Protein AF-A0A0B8NUE9-F1 (afdb_monomer)

Mean predicted aligned error: 8.75 Å

Secondary structure (DSSP, 8-state):
-EEEEE-HHHHHHHHHHHHHHHHHHHHH-HHHHHTT--HHHHHHHHHHHHHHHHHHHH-EEEEE--HHHHHHHHHHHHHHHHH--HHHHHHTHHHHHHHHHHHHHHHHHHHHHHHHHHHHTT--HHHHHIIIIIHHH--TTS--TTHHHHHHHHTTS-----

Structure (mmCIF, N/CA/C/O backbone):
data_AF-A0A0B8NUE9-F1
#
_entry.id   AF-A0A0B8NUE9-F1
#
loop_
_atom_site.group_PDB
_atom_site.id
_atom_site.type_symbol
_atom_site.label_atom_id
_atom_site.label_alt_id
_atom_site.label_comp_id
_atom_site.label_asym_id
_atom_site.label_entity_id
_atom_site.label_seq_id
_atom_site.pdbx_PDB_ins_code
_atom_site.Cartn_x
_atom_site.Cartn_y
_atom_site.Cartn_z
_atom_site.occupancy
_atom_site.B_iso_or_equiv
_atom_site.auth_seq_id
_atom_site.auth_comp_id
_atom_site.auth_asym_id
_atom_site.auth_atom_id
_atom_site.pdbx_PDB_model_num
ATOM 1 N N . MET A 1 1 ? -31.545 1.474 1.373 1.00 62.16 1 MET A N 1
ATOM 2 C CA . MET A 1 1 ? -30.256 2.189 1.290 1.00 62.16 1 MET A CA 1
ATOM 3 C C . MET A 1 1 ? -30.308 3.566 1.922 1.00 62.16 1 MET A C 1
ATOM 5 O O . MET A 1 1 ? -30.610 4.564 1.276 1.00 62.16 1 MET A O 1
ATOM 9 N N . GLN A 1 2 ? -30.008 3.593 3.216 1.00 75.75 2 GLN A N 1
ATOM 10 C CA . GLN A 1 2 ? -29.700 4.819 3.939 1.00 75.75 2 GLN A CA 1
ATOM 11 C C . GLN A 1 2 ? -28.181 5.017 3.878 1.00 75.75 2 GLN A C 1
ATOM 13 O O . GLN A 1 2 ? -27.429 4.144 4.318 1.00 75.75 2 GLN A O 1
ATOM 18 N N . ILE A 1 3 ? -27.746 6.128 3.284 1.00 82.56 3 ILE A N 1
ATOM 19 C CA . ILE A 1 3 ? -26.332 6.502 3.194 1.00 82.56 3 ILE A CA 1
ATOM 20 C C . ILE A 1 3 ? -26.027 7.396 4.392 1.00 82.56 3 ILE A C 1
ATOM 22 O O . ILE A 1 3 ? -26.726 8.384 4.623 1.00 82.56 3 ILE A O 1
ATOM 26 N N . ILE A 1 4 ? -25.028 7.012 5.179 1.00 88.06 4 ILE A N 1
ATOM 27 C CA . ILE A 1 4 ? -24.546 7.800 6.311 1.00 88.06 4 ILE A CA 1
ATOM 28 C C . ILE A 1 4 ? -23.134 8.255 5.970 1.00 88.06 4 ILE A C 1
ATOM 30 O O . ILE A 1 4 ? -22.213 7.439 5.888 1.00 88.06 4 ILE A O 1
ATOM 34 N N . GLU A 1 5 ? -22.985 9.561 5.782 1.00 89.50 5 GLU A N 1
ATOM 35 C CA . GLU A 1 5 ? -21.688 10.190 5.574 1.00 89.50 5 GLU A CA 1
ATOM 36 C C . GLU A 1 5 ? -20.977 10.379 6.917 1.00 8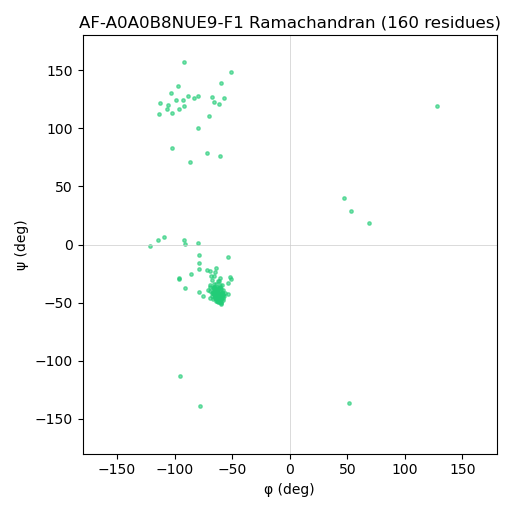9.50 5 GLU A C 1
ATOM 38 O O . GLU A 1 5 ? -21.532 10.920 7.879 1.00 89.50 5 GLU A O 1
ATOM 43 N N . ILE A 1 6 ? -19.736 9.908 6.984 1.00 89.56 6 ILE A N 1
ATOM 44 C CA . ILE A 1 6 ? -18.857 10.052 8.136 1.00 89.56 6 ILE A CA 1
ATOM 45 C C . ILE A 1 6 ? -17.858 11.164 7.836 1.00 89.56 6 ILE A C 1
ATOM 47 O O . ILE A 1 6 ? -16.980 11.024 6.980 1.00 89.56 6 ILE A O 1
ATOM 51 N N . ASP A 1 7 ? -17.981 12.252 8.596 1.00 92.06 7 ASP A N 1
ATOM 52 C CA . ASP A 1 7 ? -17.117 13.428 8.509 1.00 92.06 7 ASP A CA 1
ATOM 53 C C . ASP A 1 7 ? -15.618 13.073 8.556 1.00 92.06 7 ASP A C 1
ATOM 55 O O . ASP A 1 7 ? -15.198 12.116 9.221 1.00 92.06 7 ASP A O 1
ATOM 59 N N . GLY A 1 8 ? -14.793 13.873 7.876 1.00 89.31 8 GLY A N 1
ATOM 60 C CA . GLY A 1 8 ? -13.354 13.642 7.742 1.00 89.31 8 GLY A CA 1
ATOM 61 C C . GLY A 1 8 ? -12.606 13.586 9.074 1.00 89.31 8 GLY A C 1
ATOM 62 O O . GLY A 1 8 ? -11.686 12.778 9.224 1.00 89.31 8 GLY A O 1
ATOM 63 N N . PHE A 1 9 ? -13.013 14.367 10.078 1.00 91.06 9 PHE A N 1
ATOM 64 C CA . PHE A 1 9 ? -12.397 14.320 11.406 1.00 91.06 9 PHE A CA 1
ATOM 65 C C . PHE A 1 9 ? -12.680 12.989 12.115 1.00 91.06 9 PHE A C 1
ATOM 67 O O . PHE A 1 9 ? -11.777 12.390 12.713 1.00 91.06 9 PHE A O 1
ATOM 74 N N . ILE A 1 10 ? -13.915 12.491 12.013 1.00 92.88 10 ILE A N 1
ATOM 75 C CA . ILE A 1 10 ? -14.316 11.207 12.600 1.00 92.88 10 ILE A CA 1
ATOM 76 C C . ILE A 1 10 ? -13.635 10.061 11.850 1.00 92.88 10 ILE A C 1
ATOM 78 O O . ILE A 1 10 ? -13.050 9.184 12.485 1.00 92.88 10 ILE A O 1
ATOM 82 N N . SER A 1 11 ? -13.641 10.102 10.517 1.00 91.88 11 SER A N 1
ATOM 83 C CA . SER A 1 11 ? -12.971 9.127 9.651 1.00 91.88 11 SER A CA 1
ATOM 84 C C . SER A 1 11 ? -11.474 9.031 9.960 1.00 91.88 11 SER A C 1
ATOM 86 O O . SER A 1 11 ? -10.935 7.934 10.125 1.00 91.88 11 SER A O 1
ATOM 88 N N . PHE A 1 12 ? -10.802 10.173 10.133 1.00 92.31 12 PHE A N 1
ATOM 89 C CA . PHE A 1 12 ? -9.392 10.221 10.517 1.00 92.31 12 PHE A CA 1
ATOM 90 C C . PHE A 1 12 ? -9.143 9.645 11.913 1.00 92.31 12 PHE A C 1
ATOM 92 O O . PHE A 1 12 ? -8.239 8.828 12.107 1.00 92.31 12 PHE A O 1
ATOM 99 N N . THR A 1 13 ? -9.965 10.039 12.885 1.00 93.94 13 THR A N 1
ATOM 100 C CA . THR A 1 13 ? -9.871 9.535 14.259 1.00 93.94 13 THR A CA 1
ATOM 101 C C . THR A 1 13 ? -10.065 8.020 14.295 1.00 93.94 13 THR A C 1
ATOM 103 O O . THR A 1 13 ? -9.289 7.308 14.935 1.00 93.94 13 THR A O 1
ATOM 106 N N . LEU A 1 14 ? -11.045 7.508 13.548 1.00 93.69 14 LEU A N 1
ATOM 107 C CA . LEU A 1 14 ? -11.295 6.080 13.405 1.00 93.69 14 LEU A CA 1
ATOM 108 C C . LEU A 1 14 ? -10.089 5.368 12.780 1.00 93.69 14 LEU A C 1
ATOM 110 O O . LEU A 1 14 ? -9.663 4.337 13.297 1.00 93.69 14 LEU A O 1
ATOM 114 N N . ALA A 1 15 ? -9.489 5.931 11.727 1.00 92.75 15 ALA A N 1
ATOM 115 C CA . ALA A 1 15 ? -8.287 5.377 11.108 1.00 92.75 15 ALA A CA 1
ATOM 116 C C . ALA A 1 15 ? -7.118 5.264 12.105 1.00 92.75 15 ALA A C 1
ATOM 118 O O . ALA A 1 15 ? -6.437 4.237 12.140 1.00 92.75 15 ALA A O 1
ATOM 119 N N . ILE A 1 16 ? -6.917 6.271 12.964 1.00 94.69 16 ILE A N 1
ATOM 120 C CA . ILE A 1 16 ? -5.906 6.230 14.032 1.00 94.69 16 ILE A CA 1
ATOM 121 C C . ILE A 1 16 ? -6.229 5.130 15.051 1.00 94.69 16 ILE A C 1
ATOM 123 O O . ILE A 1 16 ? -5.348 4.351 15.418 1.00 94.69 16 ILE A O 1
ATOM 127 N N . VAL A 1 17 ? -7.480 5.028 15.504 1.00 96.38 17 VAL A N 1
ATOM 128 C CA . VAL A 1 17 ? -7.898 3.984 16.455 1.00 9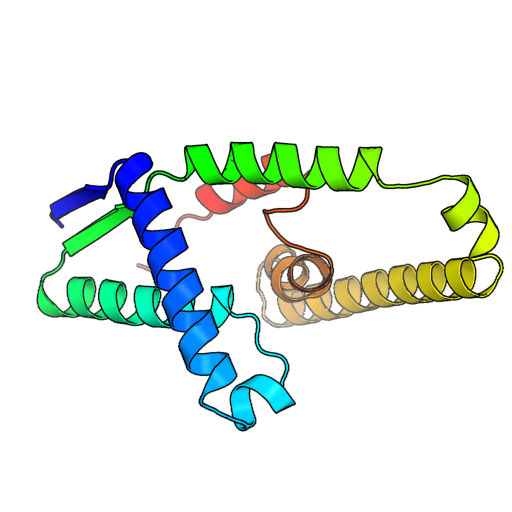6.38 17 VAL A CA 1
ATOM 129 C C . VAL A 1 17 ? -7.666 2.589 15.867 1.00 96.38 17 VAL A C 1
ATOM 131 O O . VAL A 1 17 ? -7.072 1.734 16.524 1.00 96.38 17 VAL A O 1
ATOM 134 N N . LEU A 1 18 ? -8.056 2.370 14.611 1.00 96.00 18 LEU A N 1
ATOM 135 C CA . LEU A 1 18 ? -7.846 1.108 13.898 1.00 96.00 18 LEU A CA 1
ATOM 136 C C . LEU A 1 18 ? -6.357 0.781 13.730 1.00 96.00 18 LEU A C 1
ATOM 138 O O . LEU A 1 18 ? -5.971 -0.378 13.887 1.00 96.00 18 LEU A O 1
ATOM 142 N N . LEU A 1 19 ? -5.510 1.786 13.487 1.00 95.25 19 LEU A N 1
ATOM 143 C CA . LEU A 1 19 ? -4.057 1.618 13.462 1.00 95.25 19 LEU A CA 1
ATOM 144 C C . LEU A 1 19 ? -3.525 1.113 14.812 1.00 95.25 19 LEU A C 1
ATOM 146 O O . LEU A 1 19 ? -2.720 0.181 14.847 1.00 95.25 19 LEU A O 1
ATOM 150 N N . PHE A 1 20 ? -3.983 1.687 15.929 1.00 96.69 20 PHE A N 1
ATOM 151 C CA . PHE A 1 20 ? -3.587 1.231 17.265 1.00 96.69 20 PHE A CA 1
ATOM 152 C C . PHE A 1 20 ? -4.092 -0.179 17.581 1.00 96.69 20 PHE A C 1
ATOM 154 O O . PHE A 1 20 ? -3.349 -0.968 18.168 1.00 96.69 20 PHE A O 1
ATOM 161 N N . ILE A 1 21 ? -5.308 -0.525 17.154 1.00 95.81 21 ILE A N 1
ATOM 162 C CA . ILE A 1 21 ? -5.840 -1.889 17.277 1.00 95.81 21 ILE A CA 1
ATOM 163 C C . ILE A 1 21 ? -4.965 -2.872 16.489 1.00 95.81 21 ILE A C 1
ATOM 165 O O . ILE A 1 21 ? -4.552 -3.899 17.031 1.00 95.81 21 ILE A O 1
ATOM 169 N N . GLY A 1 22 ? -4.619 -2.534 15.244 1.00 94.69 22 GLY A N 1
ATOM 170 C CA . GLY A 1 22 ? -3.709 -3.325 14.418 1.00 94.69 22 GLY A CA 1
ATOM 171 C C . GLY A 1 22 ? -2.340 -3.500 15.075 1.00 94.69 22 GLY A C 1
ATOM 172 O O . GLY A 1 22 ? -1.833 -4.616 15.160 1.00 94.69 22 GLY A O 1
ATOM 173 N N . LYS A 1 23 ? -1.784 -2.427 15.647 1.00 94.56 23 LYS A N 1
ATOM 174 C CA . LYS A 1 23 ? -0.516 -2.463 16.388 1.00 94.56 23 LYS A CA 1
ATOM 175 C C . LYS A 1 23 ? -0.577 -3.384 17.601 1.00 94.56 23 LYS A C 1
ATOM 177 O O . LYS A 1 23 ? 0.331 -4.191 17.802 1.00 94.56 23 LYS A O 1
ATOM 182 N N . PHE A 1 24 ? -1.643 -3.297 18.392 1.00 95.06 24 PHE A N 1
ATOM 183 C CA . PHE A 1 24 ? -1.841 -4.175 19.542 1.00 95.06 24 PHE A CA 1
ATOM 184 C C . PHE A 1 24 ? -1.949 -5.647 19.113 1.00 95.06 24 PHE A C 1
ATOM 186 O O . PHE A 1 24 ? -1.300 -6.514 19.702 1.00 95.06 24 PHE A O 1
ATOM 193 N N . ALA A 1 25 ? -2.698 -5.931 18.044 1.00 93.56 25 ALA A N 1
ATOM 194 C CA . ALA A 1 25 ? -2.824 -7.275 17.490 1.00 93.56 25 ALA A CA 1
ATOM 195 C C . ALA A 1 25 ? -1.471 -7.823 17.004 1.00 93.56 25 ALA A C 1
ATOM 197 O O . ALA A 1 25 ? -1.079 -8.925 17.398 1.00 93.56 25 ALA A O 1
ATOM 198 N N . THR A 1 26 ? -0.711 -7.047 16.226 1.00 93.69 26 THR A N 1
ATOM 199 C CA . THR A 1 26 ? 0.619 -7.459 15.756 1.00 93.69 26 THR A CA 1
ATOM 200 C C . THR A 1 26 ? 1.554 -7.743 16.925 1.00 93.69 26 THR A C 1
ATOM 202 O O . THR A 1 26 ? 2.241 -8.758 16.919 1.00 93.69 26 THR A O 1
ATOM 205 N N . GLN A 1 27 ? 1.548 -6.931 17.984 1.00 92.38 27 GLN A N 1
ATOM 206 C CA . GLN A 1 27 ? 2.388 -7.173 19.165 1.00 92.38 27 GLN A CA 1
ATOM 207 C C . GLN A 1 27 ? 1.979 -8.424 19.960 1.00 92.38 27 GLN A C 1
ATOM 209 O O . GLN A 1 27 ? 2.835 -9.086 20.550 1.00 92.38 27 GLN A O 1
ATOM 214 N N . ARG A 1 28 ? 0.692 -8.782 19.954 1.00 93.31 28 ARG A N 1
ATOM 215 C CA . ARG A 1 28 ? 0.161 -9.942 20.683 1.00 93.31 28 ARG A CA 1
ATOM 216 C C . ARG A 1 28 ? 0.420 -11.270 19.964 1.00 93.31 28 ARG A C 1
ATOM 218 O O . ARG A 1 28 ? 0.727 -12.263 20.627 1.00 93.31 28 ARG A O 1
ATOM 225 N N . TYR A 1 29 ? 0.275 -11.310 18.639 1.00 93.00 29 TYR A N 1
ATOM 226 C CA . TYR A 1 29 ? 0.276 -12.554 17.864 1.00 93.00 29 TYR A CA 1
ATOM 227 C C . TYR A 1 29 ? 1.573 -12.751 17.065 1.00 93.00 29 TYR A C 1
ATOM 229 O O . TYR A 1 29 ? 1.848 -12.043 16.099 1.00 93.00 29 TYR A O 1
ATOM 237 N N . LYS A 1 30 ? 2.334 -13.806 17.395 1.00 89.88 30 LYS A N 1
ATOM 238 C CA . LYS A 1 30 ? 3.598 -14.152 16.708 1.00 89.88 30 LYS A CA 1
ATOM 239 C C . LYS A 1 30 ? 3.431 -14.439 15.211 1.00 89.88 30 LYS A C 1
ATOM 241 O O . LYS A 1 30 ? 4.365 -14.224 14.448 1.00 89.88 30 LYS A O 1
ATOM 246 N N . VAL A 1 31 ? 2.259 -14.920 14.786 1.00 92.69 31 VAL A N 1
ATOM 247 C CA . VAL A 1 31 ? 1.964 -15.186 13.367 1.00 92.69 31 VAL A CA 1
ATOM 248 C C . VAL A 1 31 ? 1.970 -13.885 12.561 1.00 92.69 31 VAL A C 1
ATOM 250 O O . VAL A 1 31 ? 2.624 -13.823 11.525 1.00 92.69 31 VAL A O 1
ATOM 253 N N . LEU A 1 32 ? 1.321 -12.831 13.069 1.00 88.69 32 LEU A N 1
ATOM 254 C CA . LEU A 1 32 ? 1.252 -11.524 12.406 1.00 88.69 32 LEU A CA 1
ATOM 255 C C . LEU A 1 32 ? 2.649 -10.899 12.266 1.00 88.69 32 LEU A C 1
ATOM 257 O O . LEU A 1 32 ? 2.977 -10.355 11.215 1.00 88.69 32 LEU A O 1
ATOM 261 N N . GLN A 1 33 ? 3.498 -11.060 13.286 1.00 88.06 33 GLN A N 1
ATOM 262 C CA . GLN A 1 33 ? 4.897 -10.615 13.249 1.00 88.06 33 GLN A CA 1
ATOM 263 C C . GLN A 1 33 ? 5.730 -11.415 12.244 1.00 88.06 33 GLN A C 1
ATOM 265 O O . GLN A 1 33 ? 6.493 -10.832 11.477 1.00 88.06 33 GLN A O 1
ATOM 270 N N . LYS A 1 34 ? 5.568 -12.746 12.221 1.00 91.12 34 LYS A N 1
ATOM 271 C CA . LYS A 1 34 ? 6.320 -13.647 11.335 1.00 91.12 34 LYS A CA 1
ATOM 272 C C . LYS A 1 34 ? 6.088 -13.335 9.855 1.00 91.12 34 LYS A C 1
ATOM 274 O O . LYS A 1 34 ? 7.026 -13.436 9.074 1.00 91.12 34 LYS A O 1
ATOM 279 N N . TYR A 1 35 ? 4.860 -12.970 9.485 1.00 92.12 35 TYR A N 1
ATOM 280 C CA . TYR A 1 35 ? 4.505 -12.576 8.117 1.00 92.12 35 TYR A CA 1
ATOM 281 C C . TYR A 1 35 ? 4.620 -11.065 7.866 1.00 92.12 35 TYR A C 1
ATOM 283 O O . TYR A 1 35 ? 4.267 -10.614 6.782 1.00 92.12 35 TYR A O 1
ATOM 291 N N . SER A 1 36 ? 5.097 -10.292 8.851 1.00 87.94 36 SER A N 1
ATOM 292 C CA . SER A 1 36 ? 5.250 -8.832 8.778 1.00 87.94 36 SER A CA 1
ATOM 293 C C . SER A 1 36 ? 4.007 -8.126 8.223 1.00 87.94 36 SER A C 1
ATOM 295 O O . SER A 1 36 ? 4.119 -7.201 7.420 1.00 87.94 36 SER A O 1
ATOM 297 N N . ILE A 1 37 ? 2.815 -8.585 8.632 1.00 90.56 37 ILE A N 1
ATOM 298 C CA . ILE A 1 37 ? 1.555 -7.987 8.179 1.00 90.56 37 ILE A CA 1
ATOM 299 C C . ILE A 1 37 ? 1.493 -6.557 8.733 1.00 90.56 37 ILE A C 1
ATOM 301 O O . ILE A 1 37 ? 1.557 -6.396 9.956 1.00 90.56 37 ILE A O 1
ATOM 305 N N . PRO A 1 38 ? 1.351 -5.528 7.877 1.00 89.56 38 PRO A N 1
ATOM 306 C CA . PRO A 1 38 ? 1.301 -4.148 8.338 1.00 89.56 38 PRO A CA 1
ATOM 307 C C . PRO A 1 38 ? 0.127 -3.915 9.296 1.00 89.56 38 PRO A C 1
ATOM 309 O O . PRO A 1 38 ? -0.999 -4.352 9.043 1.00 89.56 38 PRO A O 1
ATOM 312 N N . GLU A 1 39 ? 0.362 -3.157 10.362 1.00 92.88 39 GLU A N 1
ATOM 313 C CA . GLU A 1 39 ? -0.652 -2.775 11.348 1.00 92.88 39 GLU A CA 1
ATOM 314 C C . GLU A 1 39 ? -1.897 -2.119 10.718 1.00 92.88 39 GLU A C 1
ATOM 316 O O . GLU A 1 39 ? -3.010 -2.503 11.097 1.00 92.88 39 GLU A O 1
ATOM 321 N N . PRO A 1 40 ? -1.773 -1.201 9.727 1.00 91.31 40 PRO A N 1
ATOM 322 C CA . PRO A 1 40 ? -2.938 -0.605 9.074 1.00 91.31 40 PRO A CA 1
ATOM 323 C C . PRO A 1 40 ? -3.826 -1.633 8.363 1.00 91.31 40 PRO A C 1
ATOM 325 O O . PRO A 1 40 ? -5.039 -1.450 8.306 1.00 91.31 40 PRO A O 1
ATOM 328 N N . VAL A 1 41 ? -3.248 -2.721 7.837 1.00 92.25 41 VAL A N 1
ATOM 329 C CA . VAL A 1 41 ? -3.998 -3.762 7.114 1.00 92.25 41 VAL A CA 1
ATOM 330 C C . VAL A 1 41 ? -4.887 -4.542 8.078 1.00 92.25 41 VAL A C 1
ATOM 332 O O . VAL A 1 41 ? -6.040 -4.817 7.763 1.00 92.25 41 VAL A O 1
ATOM 335 N N . ILE A 1 42 ? -4.389 -4.844 9.278 1.00 95.12 42 ILE A N 1
ATOM 336 C CA . ILE A 1 42 ? -5.157 -5.563 10.303 1.00 95.12 42 ILE A CA 1
ATOM 337 C C . ILE A 1 42 ? -6.327 -4.708 10.799 1.00 95.12 42 ILE A C 1
ATOM 339 O O . ILE A 1 42 ? -7.458 -5.190 10.871 1.0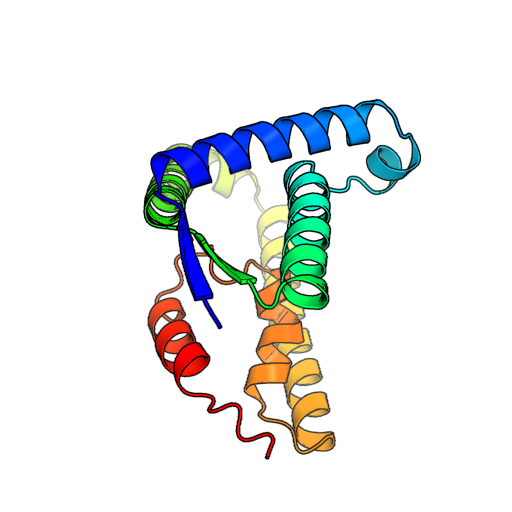0 95.12 42 ILE A O 1
ATOM 343 N N . GLY A 1 43 ? -6.072 -3.430 11.101 1.00 94.25 43 GLY A N 1
ATOM 344 C CA . GLY A 1 43 ? -7.124 -2.484 11.479 1.00 94.25 43 GLY A CA 1
ATOM 345 C C . GLY A 1 43 ? -8.150 -2.279 10.360 1.00 94.25 43 GLY A C 1
ATOM 346 O O . GLY A 1 43 ? -9.354 -2.315 10.604 1.00 94.25 43 GLY A O 1
ATOM 347 N N . GLY A 1 44 ? -7.689 -2.140 9.116 1.00 93.38 44 GLY A N 1
ATOM 348 C CA . GLY A 1 44 ? -8.555 -2.016 7.944 1.00 93.38 44 GLY A CA 1
ATOM 349 C C . GLY A 1 44 ? -9.434 -3.246 7.720 1.00 93.38 44 GLY A C 1
ATOM 350 O O . GLY A 1 44 ? -10.625 -3.103 7.462 1.00 93.38 44 GLY A O 1
ATOM 351 N N . PHE A 1 45 ? -8.888 -4.452 7.892 1.00 94.50 45 PHE A N 1
ATOM 352 C CA . PHE A 1 45 ? -9.651 -5.695 7.774 1.00 94.50 45 PHE A CA 1
ATOM 353 C C . PHE A 1 45 ? -10.745 -5.805 8.843 1.00 94.50 45 PHE A C 1
ATOM 355 O O . PHE A 1 45 ? -11.873 -6.189 8.538 1.00 94.50 45 PHE A O 1
ATOM 362 N N . LEU A 1 46 ? -10.446 -5.397 10.082 1.00 95.38 46 LEU A N 1
ATOM 363 C CA . LEU A 1 46 ? -11.449 -5.306 11.144 1.00 95.38 46 LEU A CA 1
ATOM 364 C C . LEU A 1 46 ? -12.578 -4.336 10.765 1.00 95.38 46 LEU A C 1
ATOM 366 O O . LEU A 1 46 ? -13.750 -4.683 10.896 1.00 95.38 46 LEU A O 1
ATOM 370 N N . CYS A 1 47 ? -12.233 -3.149 10.263 1.00 94.62 47 CYS A N 1
ATOM 371 C CA . CYS A 1 47 ? -13.212 -2.169 9.794 1.00 94.62 47 CYS A CA 1
ATOM 372 C C . CYS A 1 47 ? -14.075 -2.731 8.656 1.00 94.62 47 CYS A C 1
ATOM 374 O O . CYS A 1 47 ? -15.299 -2.655 8.724 1.00 94.62 47 CYS A O 1
ATOM 376 N N . ALA A 1 48 ? -13.458 -3.372 7.661 1.00 94.12 48 ALA A N 1
ATOM 377 C CA . ALA A 1 48 ? -14.159 -3.974 6.532 1.00 94.12 48 ALA A CA 1
ATOM 378 C C . ALA A 1 48 ? -15.182 -5.027 6.979 1.00 94.12 48 ALA A C 1
ATOM 380 O O . ALA A 1 48 ? -16.305 -5.024 6.482 1.00 94.12 48 ALA A O 1
ATOM 381 N N . ILE A 1 49 ? -14.836 -5.880 7.951 1.00 95.88 49 ILE A N 1
ATOM 382 C CA . ILE A 1 49 ? -15.782 -6.845 8.530 1.00 95.88 49 ILE A CA 1
ATOM 383 C C . ILE A 1 49 ? -16.959 -6.121 9.190 1.00 95.88 49 ILE A C 1
ATOM 385 O O . ILE A 1 49 ? -18.107 -6.483 8.949 1.00 95.88 49 ILE A O 1
ATOM 389 N N . VAL A 1 50 ? -16.699 -5.096 10.005 1.00 94.44 50 VAL A N 1
ATOM 390 C CA . VAL A 1 50 ? -17.761 -4.349 10.698 1.00 94.44 50 VAL A CA 1
ATOM 391 C C . VAL A 1 50 ? -18.698 -3.668 9.699 1.00 94.44 50 VAL A C 1
ATOM 393 O O . VAL A 1 50 ? -19.912 -3.827 9.805 1.00 94.44 50 VAL A O 1
ATOM 396 N N . VAL A 1 51 ? -18.153 -2.967 8.703 1.00 93.25 51 VAL A N 1
ATOM 397 C CA . VAL A 1 51 ? -18.940 -2.308 7.649 1.00 93.25 51 VAL A CA 1
ATOM 398 C C . VAL A 1 51 ? -19.736 -3.338 6.840 1.00 93.25 51 VAL A C 1
ATOM 400 O O . VAL A 1 51 ? -20.917 -3.124 6.580 1.00 93.25 51 VAL A O 1
ATOM 403 N N . ALA A 1 52 ? -19.135 -4.483 6.501 1.00 93.31 52 ALA A N 1
ATOM 404 C CA . ALA A 1 52 ? -19.817 -5.553 5.776 1.00 93.31 52 ALA A CA 1
ATOM 405 C C . ALA A 1 52 ? -20.986 -6.152 6.575 1.00 93.31 52 ALA A C 1
ATOM 407 O O . ALA A 1 52 ? -22.044 -6.410 6.005 1.00 93.31 52 ALA A O 1
ATOM 408 N N . LEU A 1 53 ? -20.831 -6.340 7.891 1.00 94.19 53 LEU A N 1
ATOM 409 C CA . LEU A 1 53 ? -21.917 -6.806 8.758 1.00 94.19 53 LEU A CA 1
ATOM 410 C C . LEU A 1 53 ? -23.035 -5.761 8.871 1.00 94.19 53 LEU A C 1
ATOM 412 O O . LEU A 1 53 ? -24.209 -6.118 8.803 1.00 94.19 53 LEU A O 1
ATOM 416 N N . LEU A 1 54 ? -22.690 -4.476 9.002 1.00 91.94 54 LEU A N 1
ATOM 417 C CA . LEU A 1 54 ? -23.678 -3.393 9.023 1.00 91.94 54 LEU A CA 1
ATOM 418 C C . LEU A 1 54 ? -24.486 -3.343 7.723 1.00 91.94 54 LEU A C 1
ATOM 420 O O . LEU A 1 54 ? -25.711 -3.231 7.770 1.00 91.94 54 LEU A O 1
ATOM 424 N N . TYR A 1 55 ? -23.820 -3.503 6.582 1.00 90.44 55 TYR A N 1
ATOM 425 C CA . TYR A 1 55 ? -24.484 -3.596 5.289 1.00 90.44 55 TYR A CA 1
ATOM 426 C C . TYR A 1 55 ? -25.395 -4.831 5.207 1.00 90.44 55 TYR A C 1
ATOM 428 O O . TYR A 1 55 ? -26.569 -4.708 4.870 1.00 90.44 55 TYR A O 1
ATOM 436 N N . ALA A 1 56 ? -24.895 -6.013 5.582 1.00 92.19 56 ALA A N 1
ATOM 437 C CA . ALA A 1 56 ? -25.636 -7.268 5.451 1.00 92.19 56 ALA A CA 1
ATOM 438 C C . ALA A 1 56 ? -26.886 -7.358 6.348 1.00 92.19 56 ALA A C 1
ATOM 440 O O . ALA A 1 56 ? -27.885 -7.941 5.931 1.00 92.19 56 ALA A O 1
ATOM 441 N N . PHE A 1 57 ? -26.841 -6.815 7.570 1.00 93.56 57 PHE A N 1
ATOM 442 C CA . PHE A 1 57 ? -27.952 -6.918 8.529 1.00 93.56 57 PHE A CA 1
ATOM 443 C C . PHE A 1 57 ? -28.886 -5.706 8.541 1.00 93.56 57 PHE A C 1
ATOM 445 O O . PHE A 1 57 ? -30.058 -5.862 8.878 1.00 93.56 57 PHE A O 1
ATOM 452 N N . PHE A 1 58 ? -28.385 -4.514 8.206 1.00 89.62 58 PHE A N 1
ATOM 453 C CA . PHE A 1 58 ? -29.137 -3.264 8.352 1.00 89.62 58 PHE A CA 1
ATOM 454 C C . PHE A 1 58 ? -29.315 -2.490 7.036 1.00 89.62 58 PHE A C 1
ATOM 456 O O . PHE A 1 58 ? -29.951 -1.438 7.056 1.00 89.62 58 PHE A O 1
ATOM 463 N N . ASP A 1 59 ? -28.775 -2.975 5.908 1.00 88.50 59 ASP A N 1
ATOM 464 C CA . ASP A 1 59 ? -28.786 -2.283 4.601 1.00 88.50 59 ASP A CA 1
ATOM 465 C C . ASP A 1 59 ? -28.228 -0.841 4.679 1.00 88.50 59 ASP A C 1
ATOM 467 O O . ASP A 1 59 ? -28.625 0.072 3.943 1.00 88.50 59 ASP A O 1
ATOM 471 N N . LEU A 1 60 ? -27.309 -0.624 5.630 1.00 88.19 60 LEU A N 1
ATOM 472 C CA . LEU A 1 60 ? -26.650 0.654 5.879 1.00 88.19 60 LEU A CA 1
ATOM 473 C C . LEU A 1 60 ? -25.397 0.770 5.017 1.00 88.19 60 LEU A C 1
ATOM 475 O O . LEU A 1 60 ? -24.523 -0.095 5.049 1.00 88.19 60 LEU A O 1
ATOM 479 N N . THR A 1 61 ? -25.294 1.874 4.282 1.00 87.69 61 THR A N 1
ATOM 480 C CA . THR A 1 61 ? -24.103 2.207 3.495 1.00 87.69 61 THR A CA 1
ATOM 481 C C . THR A 1 61 ? -23.348 3.325 4.202 1.00 87.69 61 THR A C 1
ATOM 483 O O . THR A 1 61 ? -23.905 4.396 4.439 1.00 87.69 61 THR A O 1
ATOM 486 N N . LEU A 1 62 ? -22.096 3.060 4.575 1.00 88.62 62 LEU A N 1
ATOM 487 C CA . LEU A 1 62 ? -21.217 4.042 5.205 1.00 88.62 62 LEU A CA 1
ATOM 488 C C . LEU A 1 62 ? -20.291 4.639 4.151 1.00 88.62 62 LEU A C 1
ATOM 490 O O . LEU A 1 62 ? -19.559 3.901 3.488 1.00 88.62 62 LEU A O 1
ATOM 494 N N . GLU A 1 63 ? -20.305 5.961 4.028 1.00 88.00 63 GLU A N 1
ATOM 495 C CA . GLU A 1 63 ? -19.399 6.700 3.154 1.00 88.00 63 GLU A CA 1
ATOM 496 C C . GLU A 1 63 ? -18.448 7.530 4.014 1.00 88.00 63 GLU A C 1
ATOM 498 O O . GLU A 1 63 ? -18.878 8.313 4.857 1.00 88.00 63 GLU A O 1
ATOM 503 N N . PHE A 1 64 ? -17.144 7.309 3.854 1.00 88.50 64 PHE A N 1
ATOM 504 C CA . PHE A 1 64 ? -16.114 7.966 4.656 1.00 88.50 64 PHE A CA 1
ATOM 505 C C . PHE A 1 64 ? -15.448 9.070 3.843 1.00 88.50 64 PHE A C 1
ATOM 507 O O . PHE A 1 64 ? -14.966 8.813 2.737 1.00 88.50 64 PHE A O 1
ATOM 514 N N . ASP A 1 65 ? -15.344 10.269 4.415 1.00 87.88 65 ASP A N 1
ATOM 515 C CA . ASP A 1 65 ? -14.559 11.341 3.809 1.00 87.88 65 ASP A CA 1
ATOM 516 C C . ASP A 1 65 ? -13.057 10.993 3.822 1.00 87.88 65 ASP A C 1
ATOM 518 O O . ASP A 1 65 ? -12.461 10.655 4.852 1.00 87.88 65 ASP A O 1
ATOM 522 N N . LEU A 1 66 ? -12.441 11.067 2.641 1.00 83.88 66 LEU A N 1
ATOM 523 C CA . LEU A 1 66 ? -11.048 10.695 2.386 1.00 83.88 66 LEU A CA 1
ATOM 524 C C . LEU A 1 66 ? -10.143 11.912 2.118 1.00 83.88 66 LEU A C 1
ATOM 526 O O . LEU A 1 66 ? -8.964 11.728 1.811 1.00 83.88 66 LEU A O 1
ATOM 530 N N . GLY A 1 67 ? -10.626 13.150 2.265 1.00 85.06 67 GLY A N 1
ATOM 531 C CA . GLY A 1 67 ? -9.854 14.354 1.926 1.00 85.06 67 GLY A CA 1
ATOM 532 C C . GLY A 1 67 ? -8.559 14.493 2.739 1.00 85.06 67 GLY A C 1
ATOM 533 O O . GLY A 1 67 ? -7.510 14.904 2.227 1.00 85.06 67 GLY A O 1
ATOM 534 N N . ILE A 1 68 ? -8.586 14.060 4.005 1.00 87.06 68 ILE A N 1
ATOM 535 C CA . ILE A 1 68 ? -7.401 14.047 4.872 1.00 87.06 68 ILE A CA 1
ATOM 536 C C . ILE A 1 68 ? -6.331 13.060 4.372 1.00 87.06 68 ILE A C 1
ATOM 538 O O . ILE A 1 68 ? -5.138 13.352 4.456 1.00 87.06 68 ILE A O 1
ATOM 542 N N . ARG A 1 69 ? -6.735 11.906 3.816 1.00 85.69 69 ARG A N 1
ATOM 543 C CA . ARG A 1 69 ? -5.822 10.876 3.295 1.00 85.69 69 ARG A CA 1
ATOM 544 C C . ARG A 1 69 ? -5.003 11.444 2.144 1.00 85.69 69 ARG A C 1
ATOM 546 O O . ARG A 1 69 ? -3.793 11.236 2.118 1.00 85.69 69 ARG A O 1
ATOM 553 N N . ASP A 1 70 ? -5.640 12.168 1.230 1.00 84.25 70 ASP A N 1
ATOM 554 C CA . ASP A 1 70 ? -4.964 12.756 0.071 1.00 84.25 70 ASP A CA 1
ATOM 555 C C . ASP A 1 70 ? -3.928 13.803 0.502 1.00 84.25 70 ASP A C 1
ATOM 557 O O . ASP A 1 70 ? -2.802 13.826 -0.002 1.00 84.25 70 ASP A O 1
ATOM 561 N N . THR A 1 71 ? -4.264 14.604 1.515 1.00 88.56 71 THR A N 1
ATOM 562 C CA . THR A 1 71 ? -3.336 15.573 2.113 1.00 88.56 71 THR A CA 1
ATOM 563 C C . THR A 1 71 ? -2.153 14.876 2.799 1.00 88.56 71 THR A C 1
ATOM 565 O O . THR A 1 71 ? -1.001 15.274 2.623 1.00 88.56 71 THR A O 1
ATOM 568 N N . LEU A 1 72 ? -2.406 13.797 3.547 1.00 88.75 72 LEU A N 1
ATOM 569 C CA . LEU A 1 72 ? -1.357 13.009 4.200 1.00 88.75 72 LEU A CA 1
ATOM 570 C C . LEU A 1 72 ? -0.450 12.297 3.195 1.00 88.75 72 LEU A C 1
ATOM 572 O O . LEU A 1 72 ? 0.758 12.244 3.412 1.00 88.75 72 LEU A O 1
ATOM 576 N N . LEU A 1 73 ? -1.000 11.794 2.088 1.00 86.44 73 LEU A N 1
ATOM 577 C CA . LEU A 1 73 ? -0.209 11.232 0.994 1.00 86.44 73 LEU A CA 1
ATOM 578 C C . LEU A 1 73 ? 0.696 12.300 0.379 1.00 86.44 73 LEU A C 1
ATOM 580 O O . LEU A 1 73 ? 1.885 12.046 0.193 1.00 86.44 73 LEU A O 1
ATOM 584 N N . LEU A 1 74 ? 0.181 13.509 0.134 1.00 87.94 74 LEU A N 1
ATOM 585 C CA . LEU A 1 74 ? 0.999 14.615 -0.359 1.00 87.94 74 LEU A CA 1
ATOM 586 C C . LEU A 1 74 ? 2.168 14.920 0.592 1.00 87.94 74 LEU A C 1
ATOM 588 O O . LEU A 1 74 ? 3.310 15.002 0.137 1.00 87.94 74 LEU A O 1
ATOM 592 N N . TYR A 1 75 ? 1.913 15.020 1.901 1.00 91.12 75 TYR A N 1
ATOM 593 C CA . TYR A 1 75 ? 2.974 15.215 2.894 1.00 91.12 75 TYR A CA 1
ATOM 594 C C . TYR A 1 75 ? 3.952 14.040 2.964 1.00 91.12 75 TYR A C 1
ATOM 596 O O . TYR A 1 75 ? 5.155 14.258 3.090 1.00 91.12 75 TYR A O 1
ATOM 604 N N . PHE A 1 76 ? 3.468 12.806 2.846 1.00 86.62 76 PHE A N 1
ATOM 605 C CA . PHE A 1 76 ? 4.298 11.606 2.834 1.00 86.62 76 PHE A CA 1
ATOM 606 C C . PHE A 1 76 ? 5.262 11.596 1.642 1.00 86.62 76 PHE A C 1
ATOM 608 O O . PHE A 1 76 ? 6.468 11.434 1.835 1.00 86.62 76 PHE A O 1
ATOM 615 N N . PHE A 1 77 ? 4.775 11.841 0.421 1.00 84.56 77 PHE A N 1
ATOM 616 C CA . PHE A 1 77 ? 5.641 11.893 -0.761 1.00 84.56 77 PHE A CA 1
ATOM 617 C C . PHE A 1 77 ? 6.560 13.109 -0.761 1.00 84.56 77 PHE A C 1
ATOM 619 O O . PHE A 1 77 ? 7.719 12.979 -1.155 1.00 84.56 77 PHE A O 1
ATOM 626 N N . ALA A 1 78 ? 6.091 14.262 -0.277 1.00 90.12 78 ALA A N 1
ATOM 627 C CA . ALA A 1 78 ? 6.952 15.420 -0.067 1.00 90.12 78 ALA A CA 1
ATOM 628 C C . ALA A 1 78 ? 8.071 15.098 0.938 1.00 90.12 78 ALA A C 1
ATOM 630 O O . ALA A 1 78 ? 9.231 15.409 0.683 1.00 90.12 78 ALA A O 1
ATOM 631 N N . GLY A 1 79 ? 7.752 14.410 2.037 1.00 91.00 79 GLY A N 1
ATOM 632 C CA . GLY A 1 79 ? 8.710 13.971 3.049 1.00 91.00 79 GLY A CA 1
ATOM 633 C C . GLY A 1 79 ? 9.733 12.969 2.514 1.00 91.00 79 GLY A C 1
ATOM 634 O O . GLY A 1 79 ? 10.927 13.150 2.749 1.00 91.00 79 GLY A O 1
ATOM 635 N N . ILE A 1 80 ? 9.301 11.957 1.749 1.00 87.06 80 ILE A N 1
ATOM 636 C CA . ILE A 1 80 ? 10.208 11.025 1.055 1.00 87.06 80 ILE A CA 1
ATOM 637 C C . ILE A 1 80 ? 11.103 11.785 0.077 1.00 87.06 80 ILE A C 1
ATOM 639 O O . ILE A 1 80 ? 12.309 11.558 0.066 1.00 87.06 80 ILE A O 1
ATOM 643 N N . GLY A 1 81 ? 10.534 12.701 -0.712 1.00 87.25 81 GLY A N 1
ATOM 644 C CA . GLY A 1 81 ? 11.273 13.503 -1.684 1.00 87.25 81 GLY A CA 1
ATOM 645 C C . GLY A 1 81 ? 12.322 14.407 -1.036 1.00 87.25 81 GLY A C 1
ATOM 646 O O . GLY A 1 81 ? 13.456 14.449 -1.498 1.00 87.25 81 GLY A O 1
ATOM 647 N N . LEU A 1 82 ? 11.977 15.076 0.067 1.00 89.69 82 LEU A N 1
ATOM 648 C CA . LEU A 1 82 ? 12.902 15.912 0.841 1.00 89.69 82 LEU A CA 1
ATOM 649 C C . LEU A 1 82 ? 13.966 15.083 1.572 1.00 89.69 82 LEU A C 1
ATOM 651 O O . LEU A 1 82 ? 15.106 15.521 1.705 1.00 89.69 82 LEU A O 1
ATOM 655 N N . SER A 1 83 ? 13.603 13.884 2.035 1.00 86.00 83 SER A N 1
ATOM 656 C CA . SER A 1 83 ? 14.526 12.955 2.699 1.00 86.00 83 SER A CA 1
ATOM 657 C C . SER A 1 83 ? 15.418 12.198 1.705 1.00 86.00 83 SER A C 1
ATOM 659 O O . SER A 1 83 ? 16.429 11.614 2.103 1.00 86.00 83 SER A O 1
ATOM 661 N N . ALA A 1 84 ? 15.075 12.196 0.413 1.00 84.50 84 ALA A N 1
ATOM 662 C CA . ALA A 1 84 ? 15.859 11.556 -0.630 1.00 84.50 84 ALA A CA 1
ATOM 663 C C . ALA A 1 84 ? 17.157 12.335 -0.866 1.00 84.50 84 ALA A C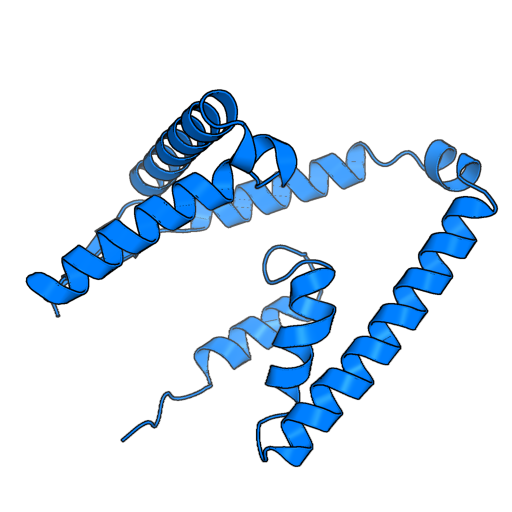 1
ATOM 665 O O . ALA A 1 84 ? 17.180 13.438 -1.409 1.00 84.50 84 ALA A O 1
ATOM 666 N N . ASN A 1 85 ? 18.277 11.731 -0.479 1.00 86.25 85 ASN A N 1
ATOM 667 C CA . ASN A 1 85 ? 19.591 12.313 -0.693 1.00 86.25 85 ASN A CA 1
ATOM 668 C C . ASN A 1 85 ? 20.217 11.751 -1.977 1.00 86.25 85 ASN A C 1
ATOM 670 O O . ASN A 1 85 ? 20.547 10.564 -2.047 1.00 86.25 85 ASN A O 1
ATOM 674 N N . PHE A 1 86 ? 20.451 12.614 -2.971 1.00 85.00 86 PHE A N 1
ATOM 675 C CA . PHE A 1 86 ? 21.138 12.249 -4.219 1.00 85.00 86 PHE A CA 1
ATOM 676 C C . PHE A 1 86 ? 22.499 11.585 -3.979 1.00 85.00 86 PHE A C 1
ATOM 678 O O . PHE A 1 86 ? 22.882 10.673 -4.710 1.00 85.00 86 PHE A O 1
ATOM 685 N N . LYS A 1 87 ? 23.214 11.981 -2.922 1.00 86.38 87 LYS A N 1
ATOM 686 C CA . LYS A 1 87 ? 24.485 11.362 -2.540 1.00 86.38 87 LYS A CA 1
ATOM 687 C C . LYS A 1 87 ? 24.295 9.907 -2.111 1.00 86.38 87 LYS A C 1
ATOM 689 O O . LYS A 1 87 ? 25.084 9.056 -2.511 1.00 86.38 87 LYS A O 1
ATOM 694 N N . THR A 1 88 ? 23.234 9.610 -1.357 1.00 84.12 88 THR A N 1
ATOM 695 C CA . THR A 1 88 ? 22.879 8.238 -0.962 1.00 84.12 88 THR A CA 1
ATOM 696 C C . THR A 1 88 ? 22.468 7.408 -2.177 1.00 84.12 88 THR A C 1
ATOM 698 O O . THR A 1 88 ? 22.912 6.269 -2.313 1.00 84.12 88 THR A O 1
ATOM 701 N N . LEU A 1 89 ? 21.710 7.995 -3.109 1.00 84.94 89 LEU A N 1
ATOM 702 C CA . LEU A 1 89 ? 21.313 7.336 -4.355 1.00 84.94 89 LEU A CA 1
ATOM 703 C C . LEU A 1 89 ? 22.534 6.926 -5.194 1.00 84.94 89 LEU A C 1
ATOM 705 O O . LEU A 1 89 ? 22.664 5.768 -5.582 1.00 84.94 89 LEU A O 1
ATOM 709 N N . ILE A 1 90 ? 23.474 7.851 -5.400 1.00 86.00 90 ILE A N 1
ATOM 710 C CA . ILE A 1 90 ? 24.712 7.580 -6.143 1.00 86.00 90 ILE A CA 1
ATOM 711 C C . ILE A 1 90 ? 25.598 6.578 -5.384 1.00 86.00 90 ILE A C 1
ATOM 713 O O . ILE A 1 90 ? 26.187 5.692 -6.004 1.00 86.00 90 ILE A O 1
ATOM 717 N N . SER A 1 91 ? 25.652 6.652 -4.048 1.00 87.38 91 SER A N 1
ATOM 718 C CA . SER A 1 91 ? 26.405 5.692 -3.225 1.00 87.38 91 SER A CA 1
ATOM 719 C C . SER A 1 91 ? 25.855 4.262 -3.293 1.00 87.38 91 SER A C 1
ATOM 721 O O . SER A 1 91 ? 26.610 3.313 -3.098 1.00 87.38 91 SER A O 1
ATOM 723 N N . GLY A 1 92 ? 24.570 4.098 -3.637 1.00 85.75 92 GLY A N 1
ATOM 724 C CA . GLY A 1 92 ? 23.951 2.797 -3.895 1.00 85.75 92 GLY A CA 1
ATOM 725 C C . GLY A 1 92 ? 24.551 2.064 -5.102 1.00 85.75 92 GLY A C 1
ATOM 726 O O . GLY A 1 92 ? 24.438 0.841 -5.188 1.00 85.75 92 GLY A O 1
ATOM 727 N N . GLY A 1 93 ? 25.225 2.790 -6.004 1.00 89.44 93 GLY A N 1
ATOM 728 C CA . GLY A 1 93 ? 26.125 2.251 -7.023 1.00 89.44 93 GLY A CA 1
ATOM 729 C C . GLY A 1 93 ? 25.538 1.123 -7.880 1.00 89.44 93 GLY A C 1
ATOM 730 O O . GLY A 1 93 ? 24.400 1.179 -8.345 1.00 89.44 93 GLY A O 1
ATOM 731 N N . LYS A 1 94 ? 26.348 0.079 -8.109 1.00 91.94 94 LYS A N 1
ATOM 732 C CA . LYS A 1 94 ? 25.971 -1.078 -8.940 1.00 91.94 94 LYS A CA 1
ATOM 733 C C . LYS A 1 94 ? 24.769 -1.864 -8.384 1.00 91.94 94 LYS A C 1
ATOM 735 O O . LYS A 1 94 ? 23.891 -2.173 -9.186 1.00 91.94 94 LYS A O 1
ATOM 740 N N . PRO A 1 95 ? 24.669 -2.174 -7.072 1.00 92.94 95 PRO A N 1
ATOM 741 C CA . PRO A 1 95 ? 23.504 -2.876 -6.524 1.00 92.94 95 PRO A CA 1
ATOM 742 C C . PRO A 1 95 ? 22.173 -2.172 -6.795 1.00 92.94 95 PRO A C 1
ATOM 744 O O . PRO A 1 95 ? 21.208 -2.827 -7.183 1.00 92.94 95 PRO A O 1
ATOM 747 N N . LEU A 1 96 ? 22.128 -0.842 -6.656 1.00 92.44 96 LEU A N 1
ATOM 748 C CA . LEU A 1 96 ? 20.919 -0.066 -6.928 1.00 92.44 96 LEU A CA 1
ATOM 749 C C . LEU A 1 96 ? 20.509 -0.149 -8.406 1.00 92.44 96 LEU A C 1
ATOM 751 O O . LEU A 1 96 ? 19.330 -0.343 -8.708 1.00 92.44 96 LEU A O 1
ATOM 755 N N . LEU A 1 97 ? 21.473 -0.045 -9.327 1.00 92.94 97 LEU A N 1
ATOM 756 C CA . LEU A 1 97 ? 21.213 -0.169 -10.764 1.00 92.94 97 LEU A CA 1
ATOM 757 C C . LEU A 1 97 ? 20.708 -1.565 -11.136 1.00 92.94 97 LEU A C 1
ATOM 759 O O . LEU A 1 97 ? 19.745 -1.681 -11.890 1.00 92.94 97 LEU A O 1
ATOM 763 N N . VAL A 1 98 ? 21.316 -2.616 -10.581 1.00 95.69 98 VAL A N 1
ATOM 764 C CA . VAL A 1 98 ? 20.886 -4.001 -10.818 1.00 95.69 98 VAL A CA 1
ATOM 765 C C . VAL A 1 98 ? 19.474 -4.224 -10.281 1.00 95.69 98 VAL A C 1
ATOM 767 O O . VAL A 1 98 ? 18.634 -4.754 -11.003 1.00 95.69 98 VAL A O 1
ATOM 770 N N . LEU A 1 99 ? 19.179 -3.775 -9.058 1.00 93.94 99 LEU A N 1
ATOM 771 C CA . LEU A 1 99 ? 17.844 -3.906 -8.472 1.00 93.94 99 LEU A CA 1
ATOM 772 C C . LEU A 1 99 ? 16.794 -3.138 -9.282 1.00 93.94 99 LEU A C 1
ATOM 774 O O . LEU A 1 99 ? 15.715 -3.665 -9.533 1.00 93.94 99 LEU A O 1
ATOM 778 N N . THR A 1 100 ? 17.129 -1.937 -9.755 1.00 92.19 100 THR A N 1
ATOM 779 C CA . THR A 1 100 ? 16.240 -1.143 -10.615 1.00 92.19 100 THR A CA 1
ATOM 780 C C . THR A 1 100 ? 15.986 -1.844 -11.950 1.00 92.19 100 THR A C 1
ATOM 782 O O . THR A 1 100 ? 14.838 -1.960 -12.372 1.00 92.19 100 THR A O 1
ATOM 785 N N . ALA A 1 101 ? 17.029 -2.367 -12.600 1.00 95.94 101 ALA A N 1
ATOM 786 C CA . ALA A 1 101 ? 16.895 -3.092 -13.862 1.00 95.94 101 ALA A CA 1
ATOM 787 C C . ALA A 1 101 ? 16.060 -4.374 -13.706 1.00 95.94 101 ALA A C 1
ATOM 789 O O . ALA A 1 101 ? 15.185 -4.651 -14.531 1.00 95.94 101 ALA A O 1
ATOM 790 N N . LEU A 1 102 ? 16.283 -5.129 -12.626 1.00 96.06 102 LEU A N 1
ATOM 791 C CA . LEU A 1 102 ? 15.483 -6.306 -12.290 1.00 96.06 102 LEU A CA 1
ATOM 792 C C . LEU A 1 102 ? 14.025 -5.933 -12.014 1.00 96.06 102 LEU A C 1
ATOM 794 O O . LEU A 1 102 ? 13.133 -6.583 -12.551 1.00 96.06 102 LEU A O 1
ATOM 798 N N . ALA A 1 103 ? 13.776 -4.870 -11.244 1.00 93.56 103 ALA A N 1
ATOM 799 C CA . ALA A 1 103 ? 12.428 -4.390 -10.960 1.00 93.56 103 ALA A CA 1
ATOM 800 C C . ALA A 1 103 ? 11.693 -4.010 -12.252 1.00 93.56 103 ALA A C 1
ATOM 802 O O . ALA A 1 103 ? 10.609 -4.525 -12.502 1.00 93.56 103 ALA A O 1
ATOM 803 N N . VAL A 1 104 ? 12.303 -3.198 -13.122 1.00 93.62 104 VAL A N 1
ATOM 804 C CA . VAL A 1 104 ? 11.715 -2.816 -14.420 1.00 93.62 104 VAL A CA 1
ATOM 805 C C . VAL A 1 104 ? 11.424 -4.045 -15.282 1.00 93.62 104 VAL A C 1
ATOM 807 O O . VAL A 1 104 ? 10.331 -4.164 -15.833 1.00 93.62 104 VAL A O 1
ATOM 810 N N . THR A 1 105 ? 12.360 -4.994 -15.355 1.00 96.06 105 THR A N 1
ATOM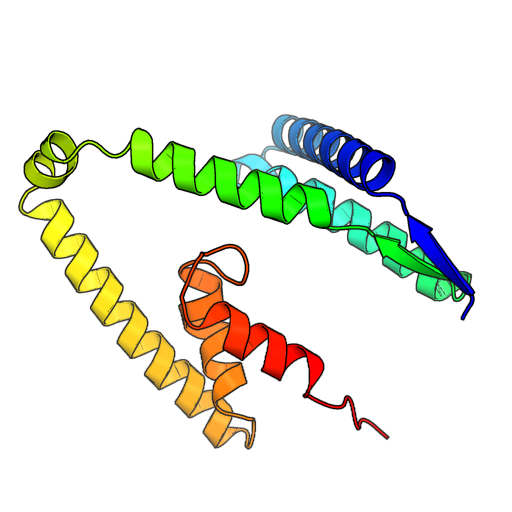 811 C CA . THR A 1 105 ? 12.161 -6.246 -16.101 1.00 96.06 105 THR A CA 1
ATOM 812 C C . THR A 1 105 ? 10.975 -7.034 -15.545 1.00 96.06 105 THR A C 1
ATOM 814 O O . THR A 1 105 ? 10.113 -7.484 -16.298 1.00 96.06 105 THR A O 1
ATOM 817 N N . TYR A 1 106 ? 10.885 -7.157 -14.221 1.00 94.75 106 TYR A N 1
ATOM 818 C CA . TYR A 1 106 ? 9.803 -7.874 -13.559 1.00 94.75 106 TYR A CA 1
ATOM 819 C C . TYR A 1 106 ? 8.444 -7.189 -13.765 1.00 94.75 106 TYR A C 1
ATOM 821 O O . TYR A 1 106 ? 7.441 -7.875 -13.932 1.00 94.75 106 TYR A O 1
ATOM 829 N N . ILE A 1 107 ? 8.401 -5.855 -13.833 1.00 92.62 107 ILE A N 1
ATOM 830 C CA . ILE A 1 107 ? 7.188 -5.087 -14.154 1.00 92.62 107 ILE A CA 1
ATOM 831 C C . ILE A 1 107 ? 6.707 -5.387 -15.576 1.00 92.62 107 ILE A C 1
ATOM 833 O O . ILE A 1 107 ? 5.519 -5.625 -15.789 1.00 92.62 107 ILE A O 1
ATOM 837 N N . VAL A 1 108 ? 7.621 -5.411 -16.551 1.00 94.31 108 VAL A N 1
ATOM 838 C CA . VAL A 1 108 ? 7.282 -5.741 -17.943 1.00 94.31 108 VAL A CA 1
ATOM 839 C C . VAL A 1 108 ? 6.727 -7.162 -18.034 1.00 94.31 108 VAL A C 1
ATOM 841 O O . VAL A 1 108 ? 5.676 -7.367 -18.640 1.00 94.31 108 VAL A O 1
ATOM 844 N N . LEU A 1 109 ? 7.375 -8.128 -17.378 1.00 95.44 109 LEU A N 1
ATOM 845 C CA . LEU A 1 109 ? 6.902 -9.513 -17.340 1.00 95.44 109 LEU A CA 1
ATOM 846 C C . LEU A 1 109 ? 5.525 -9.636 -16.671 1.00 95.44 109 LEU A C 1
ATOM 848 O O . LEU A 1 109 ? 4.649 -10.300 -17.221 1.00 95.44 109 LEU A O 1
ATOM 852 N N . GLN A 1 110 ? 5.299 -8.960 -15.540 1.00 93.50 110 GLN A N 1
ATOM 853 C CA . GLN A 1 110 ? 3.992 -8.929 -14.874 1.00 93.50 110 GLN A CA 1
ATOM 854 C C . GLN A 1 110 ? 2.897 -8.362 -15.776 1.00 93.50 110 GLN A C 1
ATOM 856 O O . GLN A 1 110 ? 1.802 -8.915 -15.816 1.00 93.50 110 GLN A O 1
ATOM 861 N N . ASN A 1 111 ? 3.184 -7.289 -16.516 1.00 93.38 111 ASN A N 1
ATOM 862 C CA . ASN A 1 111 ? 2.215 -6.689 -17.430 1.00 93.38 111 ASN A CA 1
ATOM 863 C C . ASN A 1 111 ? 1.879 -7.628 -18.586 1.00 93.38 111 ASN A C 1
ATOM 865 O O . ASN A 1 111 ? 0.704 -7.787 -18.905 1.00 93.38 111 ASN A O 1
ATOM 869 N N . ILE A 1 112 ? 2.884 -8.282 -19.177 1.00 95.19 112 ILE A N 1
ATOM 870 C CA . ILE A 1 112 ? 2.669 -9.267 -20.245 1.00 95.19 112 ILE A CA 1
ATOM 871 C C . ILE A 1 112 ? 1.799 -10.412 -19.729 1.00 95.19 112 ILE A C 1
ATOM 873 O O . ILE A 1 112 ? 0.785 -10.728 -20.346 1.00 95.19 112 ILE A O 1
ATOM 877 N N . VAL A 1 113 ? 2.162 -11.010 -18.592 1.00 95.56 113 VAL A N 1
ATOM 878 C CA . VAL A 1 113 ? 1.428 -12.145 -18.018 1.00 95.56 113 VAL A CA 1
ATOM 879 C C . VAL A 1 113 ? 0.008 -11.734 -17.622 1.00 95.56 113 VAL A C 1
ATOM 881 O O . VAL A 1 113 ? -0.945 -12.395 -18.028 1.00 95.56 113 VAL A O 1
ATOM 884 N N . GLY A 1 114 ? -0.150 -10.624 -16.897 1.00 93.06 114 GLY A N 1
ATOM 885 C CA . GLY A 1 114 ? -1.447 -10.137 -16.430 1.00 93.06 114 GLY A CA 1
ATOM 886 C C . GLY A 1 114 ? -2.399 -9.814 -17.581 1.00 93.06 114 GLY A C 1
ATOM 887 O O . GLY A 1 114 ? -3.527 -10.305 -17.604 1.00 93.06 114 GLY A O 1
ATOM 888 N N . VAL A 1 115 ? -1.934 -9.051 -18.575 1.00 93.81 115 VAL A N 1
ATOM 889 C CA . VAL A 1 115 ? -2.729 -8.715 -19.767 1.00 93.81 115 VAL A CA 1
ATOM 890 C C . VAL A 1 115 ? -3.055 -9.960 -20.588 1.00 93.81 115 VAL A C 1
ATOM 892 O O . VAL A 1 115 ? -4.187 -10.095 -21.052 1.00 93.81 115 VAL A O 1
ATOM 895 N N . SER A 1 116 ? -2.101 -10.882 -20.753 1.00 94.69 116 SER A N 1
ATOM 896 C CA . SER A 1 116 ? -2.325 -12.114 -21.520 1.00 94.69 116 SER A CA 1
ATOM 897 C C . SER A 1 116 ? -3.396 -12.984 -20.869 1.00 94.69 116 SER A C 1
ATOM 899 O O . SER A 1 116 ? -4.325 -13.407 -21.550 1.00 94.69 116 SER A O 1
ATOM 901 N N . ILE A 1 117 ? -3.315 -13.205 -19.553 1.00 95.44 117 ILE A N 1
ATOM 902 C CA . ILE A 1 117 ? -4.309 -13.995 -18.813 1.00 95.44 117 ILE A CA 1
ATOM 903 C C . ILE A 1 117 ? -5.684 -13.322 -18.880 1.00 95.44 117 ILE A C 1
ATOM 905 O O . ILE A 1 117 ? -6.663 -13.997 -19.186 1.00 95.44 117 ILE A O 1
ATOM 909 N N . ALA A 1 118 ? -5.764 -12.004 -18.661 1.00 93.62 118 ALA A N 1
ATOM 910 C CA . ALA A 1 118 ? -7.025 -11.271 -18.773 1.00 93.62 118 ALA A CA 1
ATOM 911 C C . ALA A 1 118 ? -7.643 -11.427 -20.173 1.00 93.62 118 ALA A C 1
ATOM 913 O O . ALA A 1 118 ? -8.811 -11.785 -20.293 1.00 93.62 118 ALA A O 1
ATOM 914 N N . SER A 1 119 ? -6.834 -11.272 -21.224 1.00 92.25 119 SER A N 1
ATOM 915 C CA . SER A 1 119 ? -7.291 -11.384 -22.615 1.00 92.25 119 SER A CA 1
ATOM 916 C C . SER A 1 119 ? -7.762 -12.800 -22.966 1.00 92.25 119 SER A C 1
ATOM 918 O O . SER A 1 119 ? -8.781 -12.955 -23.633 1.00 92.25 119 SER A O 1
ATOM 920 N N . ILE A 1 120 ? -7.063 -13.840 -22.491 1.00 96.25 120 ILE A N 1
ATOM 921 C CA . ILE A 1 120 ? -7.458 -15.249 -22.688 1.00 96.25 120 ILE A CA 1
ATOM 922 C C . ILE A 1 120 ? -8.803 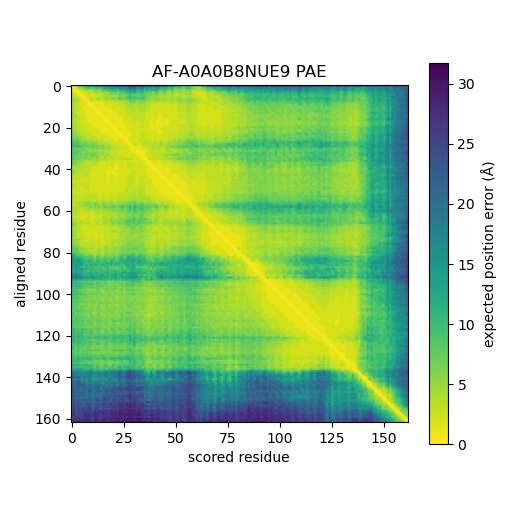-15.542 -22.013 1.00 96.25 120 ILE A C 1
ATOM 924 O O . ILE A 1 120 ? -9.612 -16.296 -22.548 1.00 96.25 120 ILE A O 1
ATOM 928 N N . LEU A 1 121 ? -9.056 -14.930 -20.856 1.00 94.75 121 LEU A N 1
ATOM 929 C CA . LEU A 1 121 ? -10.317 -15.055 -20.127 1.00 94.75 121 LEU A CA 1
ATOM 930 C C . LEU A 1 121 ? -11.438 -14.164 -20.694 1.00 94.75 121 LEU A C 1
ATOM 932 O O . LEU A 1 121 ? -12.534 -14.154 -20.138 1.00 94.75 121 LEU A O 1
ATOM 936 N N . GLY A 1 122 ? -11.187 -13.413 -21.774 1.00 92.38 122 GLY A N 1
ATOM 937 C CA . GLY A 1 122 ? -12.149 -12.467 -22.348 1.00 92.38 122 GLY A CA 1
ATOM 938 C C . GLY A 1 122 ? -12.417 -11.244 -21.462 1.00 92.38 122 GLY A C 1
ATOM 939 O O . GLY A 1 122 ? -13.435 -10.577 -21.630 1.00 92.38 122 GLY A O 1
ATOM 940 N N . LEU A 1 123 ? -11.530 -10.966 -20.504 1.00 90.06 123 LEU A N 1
ATOM 941 C CA . LEU A 1 123 ? -11.602 -9.829 -19.593 1.00 90.06 123 LEU A CA 1
ATOM 942 C C . LEU A 1 123 ? -10.844 -8.624 -20.159 1.00 90.06 123 LEU A C 1
ATOM 944 O O . LEU A 1 123 ? -9.908 -8.758 -20.948 1.00 90.06 123 LEU A O 1
ATOM 948 N N . GLU A 1 124 ? -11.216 -7.433 -19.692 1.00 86.50 124 GLU A N 1
ATOM 949 C CA . GLU A 1 124 ? -10.520 -6.189 -20.018 1.00 86.50 124 GLU A CA 1
ATOM 950 C C . GLU A 1 124 ? -9.027 -6.268 -19.629 1.00 86.50 124 GLU A C 1
ATOM 952 O O . GLU A 1 124 ? -8.715 -6.516 -18.457 1.00 86.50 124 GLU A O 1
ATOM 957 N N . PRO A 1 125 ? -8.082 -5.995 -20.553 1.00 85.12 125 PRO A N 1
ATOM 958 C CA . PRO A 1 125 ? -6.637 -6.002 -20.291 1.00 85.12 125 PRO A CA 1
ATOM 959 C C . PRO A 1 125 ? -6.204 -5.177 -19.075 1.00 85.12 125 PRO A C 1
ATOM 961 O O . PRO A 1 125 ? -5.217 -5.503 -18.412 1.00 85.12 125 PRO A O 1
ATOM 964 N N . LEU A 1 126 ? -6.954 -4.116 -18.762 1.00 83.00 126 LEU A N 1
ATOM 965 C CA . LEU A 1 126 ? -6.707 -3.263 -17.606 1.00 83.00 126 LEU A CA 1
ATOM 966 C C . LEU A 1 126 ? -6.771 -4.044 -16.287 1.00 83.00 126 LEU A C 1
ATOM 968 O O . LEU A 1 126 ? -5.924 -3.824 -15.424 1.00 83.00 126 LEU A O 1
ATOM 972 N N . LEU A 1 127 ? -7.696 -5.000 -16.151 1.00 84.25 127 LEU A N 1
ATOM 973 C CA . LEU A 1 127 ? -7.796 -5.848 -14.958 1.00 84.25 127 LEU A CA 1
ATOM 974 C C . LEU A 1 127 ? -6.514 -6.663 -14.749 1.00 84.25 127 LEU A C 1
ATOM 976 O O . LEU A 1 127 ? -6.050 -6.816 -13.620 1.00 84.25 127 LEU A O 1
ATOM 980 N N . GLY A 1 128 ? -5.893 -7.107 -15.845 1.00 86.25 128 GLY A N 1
ATOM 981 C CA . GLY A 1 128 ? -4.594 -7.775 -15.828 1.00 86.25 128 GLY A CA 1
ATOM 982 C C . GLY A 1 128 ? -3.462 -6.888 -15.301 1.00 86.25 128 GLY A C 1
ATOM 983 O O . GLY A 1 128 ? -2.613 -7.354 -14.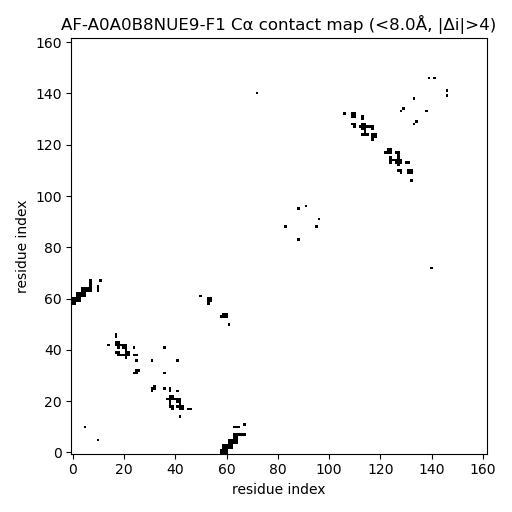542 1.00 86.25 128 GLY A O 1
ATOM 984 N N . LEU A 1 129 ? -3.463 -5.597 -15.648 1.00 87.06 129 LEU A N 1
ATOM 985 C CA . LEU A 1 129 ? -2.498 -4.623 -15.120 1.00 87.06 129 LEU A CA 1
ATOM 986 C C . LEU A 1 129 ? -2.751 -4.306 -13.640 1.00 87.06 129 LEU A C 1
ATOM 988 O O . LEU A 1 129 ? -1.794 -4.188 -12.871 1.00 87.06 129 LEU A O 1
ATOM 992 N N . MET A 1 130 ? -4.023 -4.192 -13.238 1.00 82.88 130 MET A N 1
ATOM 993 C CA . MET A 1 130 ? -4.413 -3.918 -11.851 1.00 82.88 130 MET A CA 1
ATOM 994 C C . MET A 1 130 ? -4.027 -5.062 -10.912 1.00 82.88 130 MET A C 1
ATOM 996 O O . MET A 1 130 ? -3.450 -4.809 -9.856 1.00 82.88 130 MET A O 1
ATOM 1000 N N . ALA A 1 131 ? -4.268 -6.309 -11.327 1.00 84.00 131 ALA A N 1
ATOM 1001 C CA . ALA A 1 131 ? -3.882 -7.503 -10.577 1.00 84.00 131 ALA A CA 1
ATOM 1002 C C . ALA A 1 131 ? -2.361 -7.768 -10.577 1.00 84.00 131 ALA A C 1
ATOM 1004 O O . ALA A 1 131 ? -1.862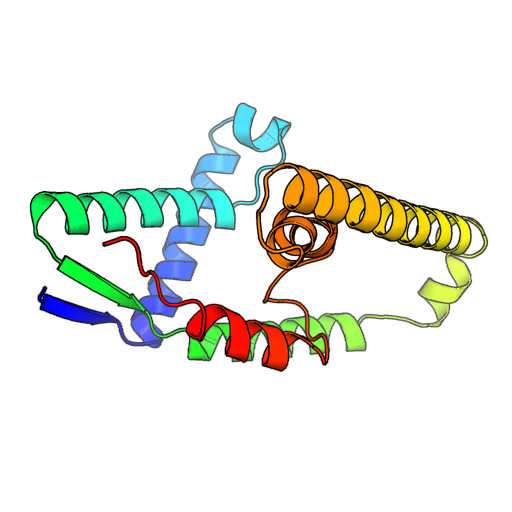 -8.472 -9.702 1.00 84.00 131 ALA A O 1
ATOM 1005 N N . GLY A 1 132 ? -1.631 -7.231 -11.560 1.00 86.00 132 GLY A N 1
ATOM 1006 C CA . GLY A 1 132 ? -0.182 -7.372 -11.690 1.00 86.00 132 GLY A CA 1
ATOM 1007 C C . GLY A 1 132 ? 0.588 -6.199 -11.082 1.00 86.00 132 GLY A C 1
ATOM 1008 O O . GLY A 1 132 ? 0.617 -5.991 -9.867 1.00 86.00 132 GLY A O 1
ATOM 1009 N N . SER A 1 133 ? 1.244 -5.427 -11.948 1.00 84.94 133 SER A N 1
ATOM 1010 C CA . SER A 1 133 ? 2.238 -4.430 -11.539 1.00 84.94 133 SER A CA 1
ATOM 1011 C C . SER A 1 133 ? 1.679 -3.285 -10.694 1.00 84.94 133 SER A C 1
ATOM 1013 O O . SER A 1 133 ? 2.371 -2.816 -9.790 1.00 84.94 133 SER A O 1
ATOM 1015 N N . ILE A 1 134 ? 0.435 -2.856 -10.928 1.00 83.19 134 ILE A N 1
ATOM 1016 C CA . ILE A 1 134 ? -0.165 -1.726 -10.201 1.00 83.19 134 ILE A CA 1
ATOM 1017 C C . ILE A 1 134 ? -0.336 -2.072 -8.715 1.00 83.19 134 ILE A C 1
ATOM 1019 O O . ILE A 1 134 ? -0.003 -1.257 -7.854 1.00 83.19 134 ILE A O 1
ATOM 1023 N N . SER A 1 135 ? -0.783 -3.291 -8.392 1.00 80.75 135 SER A N 1
ATOM 1024 C CA . SER A 1 135 ? -0.912 -3.730 -6.998 1.00 80.75 135 SER A CA 1
ATOM 1025 C C . SER A 1 135 ? 0.442 -3.902 -6.297 1.00 80.75 135 SER A C 1
ATOM 1027 O O . SER A 1 135 ? 0.502 -3.779 -5.075 1.00 80.75 135 SER A O 1
ATOM 1029 N N . LEU A 1 136 ? 1.514 -4.202 -7.040 1.00 81.00 136 LEU A N 1
ATOM 1030 C CA . LEU A 1 136 ? 2.819 -4.573 -6.478 1.00 81.00 136 LEU A CA 1
ATOM 1031 C C . LEU A 1 136 ? 3.815 -3.409 -6.365 1.00 81.00 136 LEU A C 1
ATOM 1033 O O . LEU A 1 136 ? 4.653 -3.421 -5.467 1.00 81.00 136 LEU A O 1
ATOM 1037 N N . ILE A 1 137 ? 3.737 -2.401 -7.238 1.00 78.56 137 ILE A N 1
ATOM 1038 C CA . ILE A 1 137 ? 4.601 -1.202 -7.180 1.00 78.56 137 ILE A CA 1
ATOM 1039 C C . ILE A 1 137 ? 4.010 -0.135 -6.241 1.00 78.56 137 ILE A C 1
ATOM 1041 O O . ILE A 1 137 ? 4.742 0.687 -5.692 1.00 78.56 137 ILE A O 1
ATOM 1045 N N . GLY A 1 138 ? 2.691 -0.158 -6.044 1.00 65.19 138 GLY A N 1
ATOM 1046 C CA . GLY A 1 138 ? 1.940 0.833 -5.281 1.00 65.19 138 GLY A CA 1
ATOM 1047 C C . GLY A 1 138 ? 0.774 1.364 -6.111 1.00 65.19 138 GLY A C 1
ATOM 1048 O O . GLY A 1 138 ? 0.979 1.940 -7.180 1.00 65.19 138 GLY A O 1
ATOM 1049 N N . GLY A 1 139 ? -0.451 1.159 -5.617 1.00 62.97 139 GLY A N 1
ATOM 1050 C CA . GLY A 1 139 ? -1.694 1.496 -6.318 1.00 62.97 139 GLY A CA 1
ATOM 1051 C C . GLY A 1 139 ? -2.052 2.987 -6.282 1.00 62.97 139 GLY A C 1
ATOM 1052 O O . GLY A 1 139 ? -1.190 3.855 -6.374 1.00 62.97 139 GLY A O 1
ATOM 1053 N N . VAL A 1 140 ? -3.339 3.292 -6.093 1.00 53.12 140 VAL A N 1
ATOM 1054 C CA . VAL A 1 140 ? -3.930 4.652 -6.075 1.00 53.12 140 VAL A CA 1
ATOM 1055 C C . VAL A 1 140 ? -3.282 5.667 -5.112 1.00 53.12 140 VAL A C 1
ATOM 1057 O O . VAL A 1 140 ? -3.566 6.858 -5.159 1.00 53.12 140 VAL A O 1
ATOM 1060 N N . GLY A 1 141 ? -2.405 5.221 -4.212 1.00 48.53 141 GLY A N 1
ATOM 1061 C CA . GLY A 1 141 ? -1.610 6.108 -3.366 1.00 48.53 141 GLY A CA 1
ATOM 1062 C C . GLY A 1 141 ? -0.405 6.729 -4.073 1.00 48.53 141 GLY A C 1
ATOM 1063 O O . GLY A 1 141 ? 0.082 7.746 -3.610 1.00 48.53 141 GLY A O 1
ATOM 1064 N N . THR A 1 142 ? 0.091 6.160 -5.170 1.00 53.94 142 THR A N 1
ATOM 1065 C CA . THR A 1 142 ? 1.314 6.631 -5.832 1.00 53.94 142 THR A CA 1
ATOM 1066 C C . THR A 1 142 ? 0.981 7.810 -6.755 1.00 53.94 142 THR A C 1
ATOM 1068 O O . THR A 1 142 ? 0.116 7.651 -7.622 1.00 53.94 142 THR A O 1
ATOM 1071 N N . PRO A 1 143 ? 1.641 8.985 -6.646 1.00 49.78 143 PRO A N 1
ATOM 1072 C CA . PRO A 1 143 ? 1.408 10.115 -7.537 1.00 49.78 143 PRO A CA 1
ATOM 1073 C C . PRO A 1 143 ? 1.986 9.795 -8.921 1.00 49.78 143 PRO A C 1
ATOM 1075 O O . PRO A 1 143 ? 3.081 10.214 -9.285 1.00 49.78 143 PRO A O 1
ATOM 1078 N N . TRP A 1 144 ? 1.267 8.999 -9.705 1.00 50.34 144 TRP A N 1
ATOM 1079 C CA . TRP A 1 144 ? 1.568 8.771 -11.110 1.00 50.34 144 TRP A CA 1
ATOM 1080 C C . TRP A 1 144 ? 0.682 9.693 -11.957 1.00 50.34 144 TRP A C 1
ATOM 1082 O O . TRP A 1 144 ? -0.521 9.769 -11.695 1.00 50.34 144 TRP A O 1
ATOM 1092 N N . PRO A 1 145 ? 1.197 10.370 -13.003 1.00 43.91 145 PRO A N 1
ATOM 1093 C CA . PRO A 1 145 ? 0.38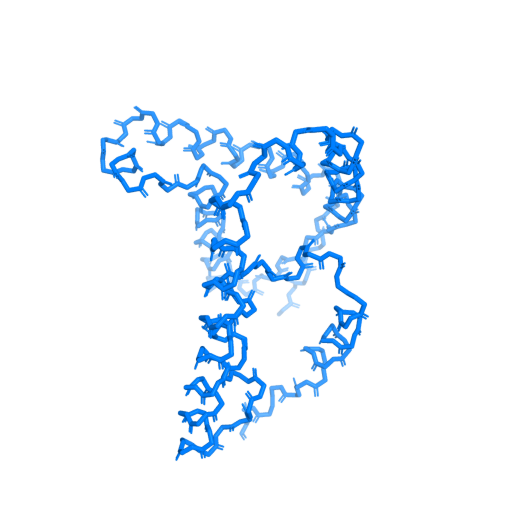3 11.216 -13.884 1.00 43.91 145 PRO A CA 1
ATOM 1094 C C . PRO A 1 145 ? -0.864 10.516 -14.458 1.00 43.91 145 PRO A C 1
ATOM 1096 O O . PRO A 1 145 ? -1.877 11.168 -14.708 1.00 43.91 145 PRO A O 1
ATOM 1099 N N . GLY A 1 146 ? -0.819 9.186 -14.611 1.00 51.22 146 GLY A N 1
ATOM 1100 C CA . GLY A 1 146 ? -1.946 8.356 -15.047 1.00 51.22 146 GLY A CA 1
ATOM 1101 C C . GLY A 1 146 ? -2.992 8.025 -13.971 1.00 51.22 146 GLY A C 1
ATOM 1102 O O . GLY A 1 146 ? -4.053 7.517 -14.319 1.00 51.22 146 GLY A O 1
ATOM 1103 N N . HIS A 1 147 ? -2.760 8.336 -12.692 1.00 51.19 147 HIS A N 1
ATOM 1104 C CA . HIS A 1 147 ? -3.705 8.056 -11.600 1.00 51.19 147 HIS A CA 1
ATOM 1105 C C . HIS A 1 147 ? -5.070 8.728 -11.823 1.00 51.19 147 HIS A C 1
ATOM 1107 O O . HIS A 1 147 ? -6.111 8.101 -11.655 1.00 51.19 147 HIS A O 1
ATOM 1113 N N . ARG A 1 148 ? -5.078 9.976 -12.316 1.00 50.62 148 ARG A N 1
ATOM 1114 C CA . ARG A 1 148 ? -6.316 10.690 -12.684 1.00 50.62 148 ARG A CA 1
ATOM 1115 C C . ARG A 1 148 ? -7.054 10.057 -13.864 1.00 50.62 148 ARG A C 1
ATOM 1117 O O . ARG A 1 148 ? -8.264 10.219 -13.977 1.00 50.62 148 ARG A O 1
ATOM 1124 N N . LEU A 1 149 ? -6.340 9.358 -14.748 1.00 52.69 149 LEU A N 1
ATOM 1125 C CA . LEU A 1 149 ? -6.961 8.621 -15.846 1.00 52.69 149 LEU A CA 1
ATOM 1126 C C . LEU A 1 149 ? -7.614 7.348 -15.307 1.00 52.69 149 LEU A C 1
ATOM 1128 O O . LEU A 1 149 ? -8.767 7.100 -15.635 1.00 52.69 149 LEU A O 1
ATOM 1132 N N . LEU A 1 150 ? -6.941 6.609 -14.420 1.00 51.06 150 LEU A N 1
ATOM 1133 C CA . LEU A 1 150 ? -7.510 5.418 -13.785 1.00 51.06 150 LEU A CA 1
ATOM 1134 C C . LEU A 1 150 ? -8.708 5.748 -12.893 1.00 51.06 150 LEU A C 1
ATOM 1136 O O . LEU A 1 150 ? -9.731 5.112 -13.060 1.00 51.06 150 LEU A O 1
ATOM 1140 N N . GLN A 1 151 ? -8.672 6.802 -12.071 1.00 49.53 151 GLN A N 1
ATOM 1141 C CA . GLN A 1 151 ? -9.844 7.243 -11.289 1.00 49.53 151 GLN A CA 1
ATOM 1142 C C . GLN A 1 151 ? -11.052 7.580 -12.181 1.00 49.53 151 GLN A C 1
ATOM 1144 O O . GLN A 1 151 ? -12.192 7.237 -11.871 1.00 49.53 151 GLN A O 1
ATOM 1149 N N . LYS A 1 152 ? -10.795 8.211 -13.335 1.00 39.50 152 LYS A N 1
ATOM 1150 C CA . LYS A 1 152 ? -11.822 8.518 -14.339 1.00 39.50 152 LYS A CA 1
ATOM 1151 C C . LYS A 1 152 ? -12.363 7.259 -15.036 1.00 39.50 152 LYS A C 1
ATOM 1153 O O . LYS A 1 152 ? -13.469 7.305 -15.570 1.00 39.50 152 LYS A O 1
ATOM 1158 N N . TRP A 1 153 ? -11.607 6.160 -15.049 1.00 40.75 153 TRP A N 1
ATOM 1159 C CA . TRP A 1 153 ? -12.016 4.858 -15.586 1.00 40.75 153 TRP A CA 1
ATOM 1160 C C . TRP A 1 153 ? -12.677 3.956 -14.530 1.00 40.75 153 TRP A C 1
ATOM 1162 O O . TRP A 1 153 ? -13.683 3.331 -14.843 1.00 40.75 153 TRP A O 1
ATOM 1172 N N . GLU A 1 154 ? -12.201 3.968 -13.285 1.00 41.31 154 GLU A N 1
ATOM 1173 C CA . GLU A 1 154 ? -12.697 3.196 -12.134 1.00 41.31 154 GLU A CA 1
ATOM 1174 C C . GLU A 1 154 ? -14.151 3.577 -11.775 1.00 41.31 154 GLU A C 1
ATOM 1176 O O . GLU A 1 154 ? -14.948 2.715 -11.428 1.00 41.31 154 GLU A O 1
ATOM 1181 N N . TRP A 1 155 ? -14.548 4.841 -11.999 1.00 38.53 155 TRP A N 1
ATOM 1182 C CA . TRP A 1 155 ? -15.942 5.319 -11.882 1.00 38.53 155 TRP A CA 1
ATOM 1183 C C . TRP A 1 155 ? -16.754 5.232 -13.191 1.00 38.53 155 TRP A C 1
ATOM 1185 O O . TRP A 1 155 ? -17.916 5.638 -13.236 1.00 38.53 155 TRP A O 1
ATOM 1195 N N . ARG A 1 156 ? -16.160 4.732 -14.284 1.00 32.84 156 ARG A N 1
ATOM 1196 C CA . ARG A 1 156 ? -16.816 4.556 -15.596 1.00 32.84 156 ARG A CA 1
ATOM 1197 C C . ARG A 1 156 ? -16.957 3.099 -16.017 1.00 32.84 156 ARG A C 1
ATOM 1199 O O . ARG A 1 156 ? -17.451 2.874 -17.118 1.00 32.84 156 ARG A O 1
ATOM 1206 N N . VAL A 1 157 ? -16.574 2.130 -15.187 1.00 36.53 157 VAL A N 1
ATOM 1207 C CA . VAL A 1 157 ? -17.034 0.751 -15.364 1.00 36.53 157 VAL A CA 1
ATOM 1208 C C . VAL A 1 157 ? -18.447 0.699 -14.784 1.00 36.53 157 VAL A C 1
ATOM 1210 O O . VAL A 1 157 ? -18.592 0.676 -13.562 1.00 36.53 157 VAL A O 1
ATOM 1213 N N . PRO A 1 158 ? -19.520 0.750 -15.597 1.00 31.25 158 PRO A N 1
ATOM 1214 C CA . PRO A 1 158 ? -20.826 0.448 -15.056 1.00 31.25 158 PRO A CA 1
ATOM 1215 C C . PRO A 1 158 ? -20.755 -0.999 -14.568 1.00 31.25 158 PRO A C 1
ATOM 1217 O O . PRO A 1 158 ? -20.499 -1.905 -15.362 1.00 31.25 158 PRO A O 1
ATOM 1220 N N . LEU A 1 159 ? -21.007 -1.232 -13.280 1.00 36.25 159 LEU A N 1
ATOM 1221 C CA . LEU A 1 159 ? -21.529 -2.517 -12.831 1.00 36.25 159 LEU A CA 1
ATOM 1222 C C . LEU A 1 159 ? -22.888 -2.724 -13.522 1.00 36.25 159 LEU A C 1
ATOM 1224 O O . LEU A 1 159 ? -23.947 -2.536 -12.937 1.00 36.25 159 LEU A O 1
ATOM 1228 N N . ARG A 1 160 ? -22.867 -3.082 -14.809 1.00 28.73 160 ARG A N 1
ATOM 1229 C CA . ARG A 1 160 ? -23.957 -3.791 -15.470 1.00 28.73 160 ARG A CA 1
ATOM 1230 C C . ARG A 1 160 ? -23.719 -5.273 -15.221 1.00 28.73 160 ARG A C 1
ATOM 1232 O O . ARG A 1 160 ? -23.326 -6.015 -16.110 1.00 28.73 160 ARG A O 1
ATOM 1239 N N . LEU A 1 161 ? -23.923 -5.659 -13.969 1.00 30.31 161 LEU A N 1
ATOM 1240 C CA . LEU A 1 161 ? -24.424 -6.983 -13.647 1.00 30.31 161 LEU A CA 1
ATOM 1241 C C . LEU A 1 161 ? -25.907 -6.797 -13.325 1.00 30.31 161 LEU A C 1
ATOM 1243 O O . LEU A 1 161 ? -26.296 -6.591 -12.179 1.00 30.31 161 LEU A O 1
ATOM 1247 N N . ALA A 1 162 ? -26.689 -6.769 -14.400 1.00 33.03 162 ALA A N 1
ATOM 1248 C CA . ALA A 1 162 ? -28.064 -7.236 -14.454 1.00 33.03 162 ALA A CA 1
ATOM 1249 C C . ALA A 1 162 ? -28.100 -8.281 -15.571 1.00 33.03 162 ALA A C 1
ATOM 1251 O O . ALA A 1 162 ? -27.456 -8.009 -16.615 1.00 33.03 162 ALA A O 1
#

Sequence (162 aa):
MQIIEIDGFISFTLAIVLLFIGKFATQRYKVLQKYSIPEPVIGGFLCAIVVALLYAFFDLTLEFDLGIRDTLLLYFFAGIGLSANFKTLISGGKPLLVLTALAVTYIVLQNIVGVSIASILGLEPLLGLMAGSISLIGGVGTPWPGHRLLQKWEWRVPLRLA

pLDDT: mean 83.23, std 17.4, range [28.73, 96.69]

InterPro domains:
  IPR004445 Sodium/glutamate symport carrier protein GltS [PF03616] (4-142)
  IPR004445 Sodium/glutamate symport carrier protein GltS [PTHR36178] (2-142)

Organism: NCBI:txid1481914

Solvent-accessible surface area (backbone atoms only — not comparable to full-atom values): 8953 Å² total; per-residue (Å²): 123,55,77,46,79,37,56,46,68,57,37,49,52,48,52,53,52,28,31,52,51,12,44,53,49,39,76,71,36,69,66,41,52,75,69,63,58,57,32,58,56,50,17,47,51,54,49,52,54,53,53,50,49,42,30,75,77,66,46,41,41,82,45,66,46,56,70,64,56,56,54,50,45,52,52,49,53,51,49,52,58,71,67,56,48,70,69,59,59,59,69,42,46,69,65,48,53,51,52,49,54,51,49,54,51,50,41,54,51,32,37,54,52,23,25,50,53,21,48,75,71,73,40,63,46,63,59,11,32,48,75,27,38,37,61,72,79,51,46,95,82,47,97,46,92,60,47,67,55,48,57,62,44,69,78,59,60,76,86,76,84,122

Foldseek 3Di:
DAEDEDDAVRLVVLLVVLLVVLVVVCVVDPVCVVVVPHSSVRSVVVVVVVQVVCCVPPVYHYHYDCPVVLVVLVVVVVVVVVVDDPVVVVVCPPVNVVVVVVLVVQLVVQLCVLLVVCVVVVHDSVRSNVVTDCVVVDHLSDPDPCSVVVVVVVVVPPPPPD

Radius of gyration: 19.72 Å; Cα contacts (8 Å, |Δi|>4): 113; chains: 1; bounding box: 57×31×43 Å